Protein AF-A0A319CDC2-F1 (afdb_monomer)

Radius of gyration: 16.73 Å; Cα contacts (8 Å, |Δi|>4): 230; chains: 1; bounding box: 47×34×45 Å

Structure (mmCIF, N/CA/C/O backbone):
data_AF-A0A319CDC2-F1
#
_entry.id   AF-A0A319CDC2-F1
#
loop_
_atom_site.group_PDB
_atom_site.id
_atom_site.type_symbol
_atom_site.label_atom_id
_atom_site.label_alt_id
_atom_site.label_comp_id
_atom_site.label_asym_id
_atom_site.label_entity_id
_atom_site.label_seq_id
_atom_site.pdbx_PDB_ins_code
_atom_site.Cartn_x
_atom_site.Cartn_y
_atom_site.Cartn_z
_atom_site.occupancy
_atom_site.B_iso_or_equiv
_atom_site.auth_seq_id
_atom_site.auth_comp_id
_atom_site.auth_asym_id
_atom_site.auth_atom_id
_atom_site.pdbx_PDB_model_num
ATOM 1 N N . MET A 1 1 ? -27.329 -11.400 22.684 1.00 40.66 1 MET A N 1
ATOM 2 C CA . MET A 1 1 ? -26.384 -10.372 22.212 1.00 40.66 1 MET A CA 1
ATOM 3 C C . MET A 1 1 ? -25.352 -11.151 21.430 1.00 40.66 1 MET A C 1
ATOM 5 O O . MET A 1 1 ? -24.711 -11.989 22.042 1.00 40.66 1 MET A O 1
ATOM 9 N N . GLY A 1 2 ? -25.362 -11.059 20.098 1.00 43.12 2 GLY A N 1
ATOM 10 C CA . GLY A 1 2 ? -24.378 -11.779 19.286 1.00 43.12 2 GLY A CA 1
ATOM 11 C C . GLY A 1 2 ? -22.993 -11.249 19.624 1.00 43.12 2 GLY A C 1
ATOM 12 O O . GLY A 1 2 ? -22.857 -10.036 19.798 1.00 43.12 2 GLY A O 1
ATOM 13 N N . ASP A 1 3 ? -22.024 -12.145 19.792 1.00 45.16 3 ASP A N 1
ATOM 14 C CA . ASP A 1 3 ? -20.626 -11.776 19.978 1.00 45.16 3 ASP A CA 1
ATOM 15 C C . ASP A 1 3 ? -20.255 -10.785 18.874 1.00 45.16 3 ASP A C 1
ATOM 17 O O . ASP A 1 3 ? -20.383 -11.091 17.688 1.00 45.16 3 ASP A O 1
ATOM 21 N N . ALA A 1 4 ? -19.889 -9.561 19.256 1.00 52.34 4 ALA A N 1
ATOM 22 C CA . ALA A 1 4 ? -19.296 -8.635 18.310 1.00 52.34 4 ALA A CA 1
ATOM 23 C C . ALA A 1 4 ? -18.021 -9.317 17.814 1.00 52.34 4 ALA A C 1
ATOM 25 O O . ALA A 1 4 ? -17.099 -9.534 18.601 1.00 52.34 4 ALA A O 1
ATOM 26 N N . GLU A 1 5 ? -18.022 -9.735 16.549 1.00 68.75 5 GLU A N 1
ATOM 27 C CA . GLU A 1 5 ? -16.879 -10.391 15.928 1.00 68.75 5 GLU A CA 1
ATOM 28 C C . GLU A 1 5 ? -15.651 -9.512 16.169 1.00 68.75 5 GLU A C 1
ATOM 30 O O . GLU A 1 5 ? -15.666 -8.308 15.886 1.00 68.75 5 GLU A O 1
ATOM 35 N N . ALA A 1 6 ? -14.627 -10.084 16.804 1.00 86.38 6 ALA A N 1
ATOM 36 C CA . ALA A 1 6 ? -13.424 -9.339 17.124 1.00 86.38 6 ALA A CA 1
ATOM 37 C C . ALA A 1 6 ? -12.837 -8.774 15.826 1.00 86.38 6 ALA A C 1
ATOM 39 O O . ALA A 1 6 ? -12.758 -9.474 14.815 1.00 86.38 6 ALA A O 1
ATOM 40 N N . LEU A 1 7 ? -12.438 -7.500 15.853 1.00 93.88 7 LEU A N 1
ATOM 41 C CA . LEU A 1 7 ? -11.814 -6.869 14.696 1.00 93.88 7 LEU A CA 1
ATOM 42 C C . LEU A 1 7 ? -10.584 -7.682 14.255 1.00 93.88 7 LEU A C 1
ATOM 44 O O . LEU A 1 7 ? -9.829 -8.140 15.121 1.00 93.88 7 LEU A O 1
ATOM 48 N N . PRO A 1 8 ? -10.342 -7.831 12.940 1.00 96.00 8 PRO A N 1
ATOM 49 C CA . PRO A 1 8 ? -9.147 -8.501 12.456 1.00 96.00 8 PRO A CA 1
ATOM 50 C C . PRO A 1 8 ? -7.874 -7.844 12.998 1.00 96.00 8 PRO A C 1
ATOM 52 O O . PRO A 1 8 ? -7.759 -6.623 13.094 1.00 96.00 8 PRO A O 1
ATOM 55 N N . ASP A 1 9 ? -6.865 -8.639 13.315 1.00 97.44 9 ASP A N 1
ATOM 56 C CA . ASP A 1 9 ? -5.605 -8.154 13.884 1.00 97.44 9 ASP A CA 1
ATOM 57 C C . ASP A 1 9 ? -4.852 -7.177 12.960 1.00 97.44 9 ASP A C 1
ATOM 59 O O . ASP A 1 9 ? -4.196 -6.263 13.455 1.00 97.44 9 ASP A O 1
ATOM 63 N N . TYR A 1 10 ? -4.996 -7.285 11.634 1.00 97.69 10 TYR A N 1
ATOM 64 C CA . TYR A 1 10 ? -4.397 -6.341 10.675 1.00 97.69 10 TYR A CA 1
ATOM 65 C C . TYR A 1 10 ? -4.984 -4.923 10.709 1.00 97.69 10 TYR A C 1
ATOM 67 O O . TYR A 1 10 ? -4.377 -4.012 10.145 1.00 97.69 10 TYR A O 1
ATOM 75 N N . VAL A 1 11 ? -6.120 -4.695 11.379 1.00 97.44 11 VAL A N 1
ATOM 76 C CA . VAL A 1 11 ? -6.594 -3.329 11.673 1.00 97.44 11 VAL A CA 1
ATOM 77 C C . VAL A 1 11 ? -6.168 -2.845 13.062 1.00 97.44 11 VAL A C 1
ATOM 79 O O . VAL A 1 11 ? -6.250 -1.656 13.351 1.00 97.44 11 VAL A O 1
ATOM 82 N N . LEU A 1 12 ? -5.655 -3.732 13.918 1.00 97.56 12 LEU A N 1
ATOM 83 C CA . LEU A 1 12 ? -5.243 -3.417 15.291 1.00 97.56 12 LEU A CA 1
ATOM 84 C C . LEU A 1 12 ? -3.721 -3.273 15.444 1.00 97.56 12 LEU A C 1
ATOM 86 O O . LEU A 1 12 ? -3.259 -2.552 16.326 1.00 97.56 12 LEU A O 1
ATOM 90 N N . ASP A 1 13 ? -2.943 -3.928 14.583 1.00 97.62 13 ASP A N 1
ATOM 91 C CA . ASP A 1 13 ? -1.481 -3.895 14.584 1.00 97.62 13 ASP A CA 1
ATOM 92 C C . ASP A 1 13 ? -0.945 -3.569 13.175 1.00 97.62 13 ASP A C 1
ATOM 94 O O . ASP A 1 13 ? -1.191 -4.330 12.234 1.00 97.62 13 ASP A O 1
ATOM 98 N N . PRO A 1 14 ? -0.165 -2.484 12.993 1.00 97.00 14 PRO A N 1
ATOM 99 C CA . PRO A 1 14 ? 0.395 -2.101 11.692 1.00 97.00 14 PRO A CA 1
ATOM 100 C C . PRO A 1 14 ? 1.444 -3.082 11.137 1.00 97.00 14 PRO A C 1
ATOM 102 O O . PRO A 1 14 ? 1.925 -2.890 10.020 1.00 97.00 14 PRO A O 1
ATOM 105 N N . ASN A 1 15 ? 1.860 -4.082 11.913 1.00 97.69 15 ASN A N 1
ATOM 106 C CA . ASN A 1 15 ? 2.836 -5.103 11.536 1.00 97.69 15 ASN A CA 1
ATOM 107 C C . ASN A 1 15 ? 2.238 -6.518 11.560 1.00 97.69 15 ASN A C 1
ATOM 109 O O . ASN A 1 15 ? 2.986 -7.495 11.547 1.00 97.69 15 ASN A O 1
ATOM 113 N N . ALA A 1 16 ? 0.912 -6.648 11.628 1.00 98.31 16 ALA A N 1
ATOM 114 C CA . ALA A 1 16 ? 0.254 -7.934 11.812 1.00 98.31 16 ALA A CA 1
ATOM 115 C C . ALA A 1 16 ? 0.637 -8.954 10.724 1.00 98.31 16 ALA A C 1
ATOM 117 O O . ALA A 1 16 ? 1.014 -10.073 11.055 1.00 98.31 16 ALA A O 1
ATOM 118 N N . VAL A 1 17 ? 0.638 -8.555 9.445 1.00 98.25 17 VAL A N 1
ATOM 119 C CA . VAL A 1 17 ? 0.961 -9.454 8.312 1.00 98.25 17 VAL A CA 1
ATOM 120 C C . VAL A 1 17 ? 2.429 -9.893 8.269 1.00 98.25 17 VAL A C 1
ATOM 122 O O . VAL A 1 17 ? 2.758 -10.893 7.641 1.00 98.25 17 VAL A O 1
ATOM 125 N N . LEU A 1 18 ? 3.340 -9.189 8.955 1.00 98.00 18 LEU A N 1
ATOM 126 C CA . LEU A 1 18 ? 4.749 -9.606 9.049 1.00 98.00 18 LEU A CA 1
ATOM 127 C C . LEU A 1 18 ? 4.924 -10.879 9.891 1.00 98.00 18 LEU A C 1
ATOM 129 O O . LEU A 1 18 ? 6.004 -11.467 9.902 1.00 98.00 18 LEU A O 1
ATOM 133 N N . LYS A 1 19 ? 3.876 -11.295 10.611 1.00 97.62 19 LYS A N 1
ATOM 134 C CA . LYS A 1 19 ? 3.855 -12.496 11.450 1.00 97.62 19 LYS A CA 1
ATOM 135 C C . LYS A 1 19 ? 3.382 -13.739 10.689 1.00 97.62 19 LYS A C 1
ATOM 137 O O . LYS A 1 19 ? 3.399 -14.826 11.269 1.00 97.62 19 LYS A O 1
ATOM 142 N N . ASP A 1 20 ? 2.989 -13.597 9.423 1.00 97.00 20 ASP A N 1
ATOM 143 C CA . ASP A 1 20 ? 2.475 -14.694 8.606 1.00 97.00 20 ASP A CA 1
ATOM 144 C C . ASP A 1 20 ? 3.617 -15.642 8.213 1.00 97.00 20 ASP A C 1
ATOM 146 O O . ASP A 1 20 ? 4.473 -15.325 7.381 1.00 97.00 20 ASP A O 1
ATOM 150 N N . LYS A 1 21 ? 3.644 -16.819 8.847 1.00 92.56 21 LYS A N 1
ATOM 151 C CA . LYS A 1 21 ? 4.723 -17.808 8.689 1.00 92.56 21 LYS A CA 1
ATOM 152 C C . LYS A 1 21 ? 4.612 -18.629 7.409 1.00 92.56 21 LYS A C 1
ATOM 154 O O . LYS A 1 21 ? 5.637 -19.039 6.876 1.00 92.56 21 LYS A O 1
ATOM 159 N N . ASP A 1 22 ? 3.387 -18.834 6.935 1.00 94.94 22 ASP A N 1
ATOM 160 C CA . ASP A 1 22 ? 3.080 -19.731 5.816 1.00 94.94 22 ASP A CA 1
ATOM 161 C C . ASP A 1 22 ? 2.836 -18.979 4.495 1.00 94.94 22 ASP A C 1
ATOM 163 O O . ASP A 1 22 ? 2.549 -19.600 3.475 1.00 94.94 22 ASP A O 1
ATOM 167 N N . ALA A 1 23 ? 2.961 -17.646 4.498 1.00 97.31 23 ALA A N 1
ATOM 168 C CA . ALA A 1 23 ? 2.763 -16.826 3.308 1.00 97.31 23 ALA A CA 1
ATOM 169 C C . ALA A 1 23 ? 3.919 -16.972 2.304 1.00 97.31 23 ALA A C 1
ATOM 171 O O . ALA A 1 23 ? 5.097 -17.062 2.668 1.00 97.31 23 ALA A O 1
ATOM 172 N N . ALA A 1 24 ? 3.591 -16.916 1.016 1.00 97.06 24 ALA A N 1
ATOM 173 C CA . ALA A 1 24 ? 4.561 -16.896 -0.063 1.00 97.06 24 ALA A CA 1
ATOM 174 C C . ALA A 1 24 ? 5.206 -15.504 -0.176 1.00 97.06 24 ALA A C 1
ATOM 176 O O . ALA A 1 24 ? 4.665 -14.577 -0.783 1.00 97.06 24 ALA A O 1
ATOM 177 N N . TRP A 1 25 ? 6.391 -15.355 0.415 1.00 96.50 25 TRP A N 1
ATOM 178 C CA . TRP A 1 25 ? 7.154 -14.108 0.393 1.00 96.50 25 TRP A CA 1
ATOM 179 C C . TRP A 1 25 ? 8.066 -14.006 -0.836 1.00 96.50 25 TRP A C 1
ATOM 181 O O . TRP A 1 25 ? 8.852 -14.907 -1.128 1.00 96.50 25 TRP A O 1
ATOM 191 N N . ARG A 1 26 ? 8.046 -12.851 -1.507 1.00 92.62 26 ARG A N 1
ATOM 192 C CA . ARG A 1 26 ? 8.822 -12.529 -2.720 1.00 92.62 26 ARG A CA 1
ATOM 193 C C . ARG A 1 26 ? 10.328 -12.730 -2.556 1.00 92.62 26 ARG A C 1
ATOM 195 O O . ARG A 1 26 ? 10.995 -13.100 -3.515 1.00 92.62 26 ARG A O 1
ATOM 202 N N . TYR A 1 27 ? 10.851 -12.522 -1.349 1.00 91.75 27 TYR A N 1
ATOM 203 C CA . TYR A 1 27 ? 12.266 -12.716 -1.013 1.00 91.75 27 TYR A CA 1
ATOM 204 C C . TYR A 1 27 ? 12.486 -13.859 -0.010 1.00 91.75 27 TYR A C 1
ATOM 206 O O . TYR A 1 27 ? 13.494 -13.884 0.691 1.00 91.75 27 TYR A O 1
ATOM 214 N N . GLY A 1 28 ? 11.529 -14.789 0.090 1.00 95.38 28 GLY A N 1
ATOM 215 C CA . GLY A 1 28 ? 11.600 -15.966 0.963 1.00 95.38 28 GLY A CA 1
ATOM 216 C C . GLY A 1 28 ? 11.374 -15.703 2.457 1.00 95.38 28 GLY A C 1
ATOM 217 O O . GLY A 1 28 ? 11.342 -16.655 3.229 1.00 95.38 28 GLY A O 1
ATOM 218 N N . ALA A 1 29 ? 11.202 -14.446 2.875 1.00 96.31 29 ALA A N 1
ATOM 219 C CA . ALA A 1 29 ? 10.918 -14.063 4.257 1.00 96.31 29 ALA A CA 1
ATOM 220 C C . ALA A 1 29 ? 10.119 -12.743 4.332 1.00 96.31 29 ALA A C 1
ATOM 222 O O . ALA A 1 29 ? 10.165 -11.956 3.375 1.00 96.31 29 ALA A O 1
ATOM 223 N N . PRO A 1 30 ? 9.435 -12.463 5.462 1.00 96.81 30 PRO A N 1
ATOM 224 C CA . PRO A 1 30 ? 8.813 -11.166 5.710 1.00 96.81 30 PRO A CA 1
ATOM 225 C C . PRO A 1 30 ? 9.840 -10.021 5.634 1.00 96.81 30 PRO A C 1
ATOM 227 O O . PRO A 1 30 ? 10.974 -10.181 6.098 1.00 96.81 30 PRO A O 1
ATOM 230 N N . PRO A 1 31 ? 9.478 -8.853 5.076 1.00 95.31 31 PRO A N 1
ATOM 231 C CA . PRO A 1 31 ? 10.372 -7.700 5.030 1.00 95.31 31 PRO A CA 1
ATOM 232 C C . PRO A 1 31 ? 10.593 -7.092 6.424 1.00 95.31 31 PRO A C 1
ATOM 234 O O . PRO A 1 31 ? 9.692 -7.074 7.261 1.00 95.31 31 PRO A O 1
ATOM 237 N N . ASP A 1 32 ? 11.767 -6.502 6.650 1.00 95.00 32 ASP A N 1
ATOM 238 C CA . ASP A 1 32 ? 12.026 -5.706 7.853 1.00 95.00 32 ASP A CA 1
ATOM 239 C C . ASP A 1 32 ? 11.556 -4.253 7.663 1.00 95.00 32 ASP A C 1
ATOM 241 O O . ASP A 1 32 ? 12.113 -3.499 6.862 1.00 95.00 32 ASP A O 1
ATOM 245 N N . TYR A 1 33 ? 10.528 -3.860 8.417 1.00 95.69 33 TYR A N 1
ATOM 246 C CA . TYR A 1 33 ? 9.982 -2.499 8.443 1.00 95.69 33 TYR A CA 1
ATOM 247 C C . TYR A 1 33 ? 10.473 -1.665 9.637 1.00 95.69 33 TYR A C 1
ATOM 249 O O . TYR A 1 33 ? 10.055 -0.513 9.774 1.00 95.69 33 TYR A O 1
ATOM 257 N N . SER A 1 34 ? 11.358 -2.191 10.493 1.00 95.88 34 SER A N 1
ATOM 258 C CA . SER A 1 34 ? 11.808 -1.541 11.734 1.00 95.88 34 SER A CA 1
ATOM 259 C C . SER A 1 34 ? 12.296 -0.104 11.517 1.00 95.88 34 SER A C 1
ATOM 261 O O . SER A 1 34 ? 11.855 0.812 12.214 1.00 95.88 34 SER A O 1
ATOM 263 N N . ASN A 1 35 ? 13.120 0.128 10.491 1.00 95.38 35 ASN A N 1
ATOM 264 C CA . ASN A 1 35 ? 13.633 1.458 10.163 1.00 95.38 35 ASN A CA 1
ATOM 265 C C . ASN A 1 35 ? 12.521 2.416 9.697 1.00 95.38 35 ASN A C 1
ATOM 267 O O . ASN A 1 35 ? 12.406 3.534 10.199 1.00 95.38 35 ASN A O 1
ATOM 271 N N . THR A 1 36 ? 11.645 1.971 8.789 1.00 95.88 36 THR A N 1
ATOM 272 C CA . THR A 1 36 ? 10.497 2.772 8.327 1.00 95.88 36 THR A CA 1
ATOM 273 C C . THR A 1 36 ? 9.552 3.110 9.482 1.00 95.88 36 THR A C 1
ATOM 275 O O . THR A 1 36 ? 9.068 4.239 9.563 1.00 95.88 36 THR A O 1
ATOM 278 N N . ARG A 1 37 ? 9.327 2.177 10.420 1.00 96.44 37 ARG A N 1
ATOM 279 C CA . ARG A 1 37 ? 8.525 2.417 11.631 1.00 96.44 37 ARG A CA 1
ATOM 280 C C . ARG A 1 37 ? 9.195 3.419 12.569 1.00 96.44 37 ARG A C 1
ATOM 282 O O . ARG A 1 37 ? 8.523 4.327 13.043 1.00 96.44 37 ARG A O 1
ATOM 289 N N . ALA A 1 38 ? 10.509 3.332 12.769 1.00 96.75 38 ALA A N 1
ATOM 290 C CA . ALA A 1 38 ? 11.250 4.299 13.578 1.00 96.75 38 ALA A CA 1
ATOM 291 C C . ALA A 1 38 ? 11.213 5.720 12.980 1.00 96.75 38 ALA A C 1
ATOM 293 O O . ALA A 1 38 ? 11.068 6.700 13.713 1.00 96.75 38 ALA A O 1
ATOM 294 N N . VAL A 1 39 ? 11.317 5.849 11.650 1.00 96.25 39 VAL A N 1
ATOM 295 C CA . VAL A 1 39 ? 11.152 7.138 10.955 1.00 96.25 39 VAL A CA 1
ATOM 296 C C . VAL A 1 39 ? 9.725 7.655 11.103 1.00 96.25 39 VAL A C 1
ATOM 298 O O . VAL A 1 39 ? 9.551 8.824 11.449 1.00 96.25 39 VAL A O 1
ATOM 301 N N . TYR A 1 40 ? 8.720 6.802 10.889 1.00 97.25 40 TYR A N 1
ATOM 302 C CA . TYR A 1 40 ? 7.314 7.152 11.085 1.00 97.25 40 TYR A CA 1
ATOM 303 C C . TYR A 1 40 ? 7.076 7.697 12.502 1.00 97.25 40 TYR A C 1
ATOM 305 O O . TYR A 1 40 ? 6.629 8.830 12.630 1.00 97.25 40 TYR A O 1
ATOM 313 N N . GLU A 1 41 ? 7.465 6.976 13.559 1.00 96.94 41 GLU A N 1
ATOM 314 C CA . GLU A 1 41 ? 7.217 7.418 14.942 1.00 96.94 41 GLU A CA 1
ATOM 315 C C . GLU A 1 41 ? 7.889 8.755 15.270 1.00 96.94 41 GLU A C 1
ATOM 317 O O . GLU A 1 41 ? 7.311 9.590 15.961 1.00 96.94 41 GLU A O 1
ATOM 322 N N . ARG A 1 42 ? 9.091 8.995 14.733 1.00 97.06 42 ARG A N 1
ATOM 323 C CA . ARG A 1 42 ? 9.820 10.251 14.949 1.00 97.06 42 ARG A CA 1
ATOM 324 C C . ARG A 1 42 ? 9.215 11.443 14.199 1.00 97.06 42 ARG A C 1
ATOM 326 O O . ARG A 1 42 ? 9.430 12.577 14.613 1.00 97.06 42 ARG A O 1
ATOM 333 N N . THR A 1 43 ? 8.544 11.216 13.067 1.00 96.88 43 THR A N 1
ATOM 334 C CA . THR A 1 43 ? 8.223 12.285 12.092 1.00 96.88 43 THR A CA 1
ATOM 335 C C . THR A 1 43 ? 6.747 12.390 11.701 1.00 96.88 43 THR A C 1
ATOM 337 O O . THR A 1 43 ? 6.375 13.284 10.927 1.00 96.88 43 THR A O 1
ATOM 340 N N . LYS A 1 44 ? 5.898 11.502 12.230 1.00 97.56 44 LYS A N 1
ATOM 341 C CA . LYS A 1 44 ? 4.444 11.574 12.085 1.00 97.56 44 LYS A CA 1
ATOM 342 C C . LYS A 1 44 ? 3.916 12.904 12.611 1.00 97.56 44 LYS A C 1
ATOM 344 O O . LYS A 1 44 ? 4.487 13.507 13.520 1.00 97.56 44 LYS A O 1
ATOM 349 N N . LYS A 1 45 ? 2.823 13.372 12.017 1.00 97.56 45 LYS A N 1
ATOM 350 C CA . LYS A 1 45 ? 2.131 14.590 12.464 1.00 97.56 45 LYS A CA 1
ATOM 351 C C . LYS A 1 45 ? 0.851 14.272 13.219 1.00 97.56 45 LYS A C 1
ATOM 353 O O . LYS A 1 45 ? 0.345 15.151 13.908 1.00 97.56 45 LYS A O 1
ATOM 358 N N . GLN A 1 46 ? 0.334 13.052 13.081 1.00 97.62 46 GLN A N 1
ATOM 359 C CA . GLN A 1 46 ? -0.892 12.625 13.739 1.00 97.62 46 GLN A CA 1
ATOM 360 C C . GLN A 1 46 ? -0.622 11.666 14.899 1.00 97.62 46 GLN A C 1
ATOM 362 O O . GLN A 1 46 ? 0.356 10.916 14.914 1.00 97.62 46 GLN A O 1
ATOM 367 N N . SER A 1 47 ? -1.530 11.685 15.872 1.00 96.06 47 SER A N 1
ATOM 368 C CA . SER A 1 47 ? -1.596 10.710 16.957 1.00 96.06 47 SER A CA 1
ATOM 369 C C . SER A 1 47 ? -3.035 10.227 17.076 1.00 96.06 47 SER A C 1
ATOM 371 O O . SER A 1 47 ? -3.878 10.920 17.641 1.00 96.06 47 SER A O 1
ATOM 373 N N . HIS A 1 48 ? -3.312 9.051 16.520 1.00 97.25 48 HIS A N 1
ATOM 374 C CA . HIS A 1 48 ? -4.648 8.459 16.529 1.00 97.25 48 HIS A CA 1
ATOM 375 C C . HIS A 1 48 ? -4.895 7.707 17.836 1.00 97.25 48 HIS A C 1
ATOM 377 O O . HIS A 1 48 ? -4.010 7.009 18.332 1.00 97.25 48 HIS A O 1
ATOM 383 N N . GLU A 1 49 ? -6.100 7.830 18.386 1.00 97.88 49 GLU A N 1
ATOM 384 C CA . GLU A 1 49 ? -6.517 7.049 19.552 1.00 97.88 49 GLU A CA 1
ATOM 385 C C . GLU A 1 49 ? -6.617 5.557 19.166 1.00 97.88 49 GLU A C 1
ATOM 387 O O . GLU A 1 49 ? -7.160 5.253 18.098 1.00 97.88 49 GLU A O 1
ATOM 392 N N . PRO A 1 50 ? -6.053 4.616 19.948 1.00 96.88 50 PRO A N 1
ATOM 393 C CA . PRO A 1 50 ? -6.115 3.192 19.619 1.00 96.88 50 PRO A CA 1
ATOM 394 C C . PRO A 1 50 ? -7.555 2.699 19.453 1.00 96.88 50 PRO A C 1
ATOM 396 O O . PRO A 1 50 ? -8.382 2.901 20.331 1.00 96.88 50 PRO A O 1
ATOM 399 N N . GLY A 1 51 ? -7.857 2.039 18.335 1.00 96.06 51 GLY A N 1
ATOM 400 C CA . GLY A 1 51 ? -9.214 1.574 18.022 1.00 96.06 51 GLY A CA 1
ATOM 401 C C . GLY A 1 51 ? -10.123 2.620 17.365 1.00 96.06 51 GLY A C 1
ATOM 402 O O . GLY A 1 51 ? -11.173 2.255 16.836 1.00 96.06 51 GLY A O 1
ATOM 403 N N . SER A 1 52 ? -9.716 3.892 17.306 1.00 97.88 52 SER A N 1
ATOM 404 C CA . SER A 1 52 ? -10.417 4.900 16.505 1.00 97.88 52 SER A CA 1
ATOM 405 C C . SER A 1 52 ? -10.370 4.563 15.011 1.00 97.88 52 SER A C 1
ATOM 407 O O . SER A 1 52 ? -9.421 3.954 14.517 1.00 97.88 52 SER A O 1
ATOM 409 N N . LEU A 1 53 ? -11.364 5.019 14.245 1.00 98.12 53 LEU A N 1
ATOM 410 C CA . LEU A 1 53 ? -11.403 4.803 12.796 1.00 98.12 53 LEU A CA 1
ATOM 411 C C . LEU A 1 53 ? -10.101 5.195 12.054 1.00 98.12 53 LEU A C 1
ATOM 413 O O . LEU A 1 53 ? -9.635 4.375 11.264 1.00 98.12 53 LEU A O 1
ATOM 417 N N . PRO A 1 54 ? -9.466 6.367 12.279 1.00 98.31 54 PRO A N 1
ATOM 418 C CA . PRO A 1 54 ? -8.190 6.670 11.630 1.00 98.31 54 PRO A CA 1
ATOM 419 C C . PRO A 1 54 ? -7.066 5.708 12.033 1.00 98.31 54 PRO A C 1
ATOM 421 O O . PRO A 1 54 ? -6.245 5.373 11.184 1.00 98.31 54 PRO A O 1
ATOM 424 N N . ASN A 1 55 ? -7.043 5.210 13.276 1.00 98.44 55 ASN A N 1
ATOM 425 C CA . ASN A 1 55 ? -6.089 4.181 13.696 1.00 98.44 55 ASN A CA 1
ATOM 426 C C . ASN A 1 55 ? -6.307 2.862 12.933 1.00 98.44 55 ASN A C 1
ATOM 428 O O . ASN A 1 55 ? -5.352 2.309 12.390 1.00 98.44 55 ASN A O 1
ATOM 432 N N . LEU A 1 56 ? -7.559 2.407 12.829 1.00 98.50 56 LEU A N 1
ATOM 433 C CA . LEU A 1 56 ? -7.914 1.170 12.126 1.00 98.50 56 LEU A CA 1
ATOM 434 C C . LEU A 1 56 ? -7.593 1.240 10.628 1.00 98.50 56 LEU A C 1
ATOM 436 O O . LEU A 1 56 ? -6.978 0.328 10.077 1.00 98.50 56 LEU A O 1
ATOM 440 N N . VAL A 1 57 ? -7.975 2.341 9.973 1.00 98.31 57 VAL A N 1
ATOM 441 C CA . VAL A 1 57 ? -7.682 2.594 8.553 1.00 98.31 57 VAL A CA 1
ATOM 442 C C . VAL A 1 57 ? -6.181 2.664 8.325 1.00 98.31 57 VAL A C 1
ATOM 444 O O . VAL A 1 57 ? -5.678 2.111 7.347 1.00 98.31 57 VAL A O 1
ATOM 447 N N . GLU A 1 58 ? -5.450 3.321 9.228 1.00 98.56 58 GLU A N 1
ATOM 448 C CA . GLU A 1 58 ? -4.018 3.470 9.055 1.00 98.56 58 GLU A CA 1
ATOM 449 C C . GLU A 1 58 ? -3.289 2.123 9.121 1.00 98.56 58 GLU A C 1
ATOM 451 O O . GLU A 1 58 ? -2.426 1.834 8.288 1.00 98.56 58 GLU A O 1
ATOM 456 N N . ASN A 1 59 ? -3.673 1.279 10.078 1.00 98.50 59 ASN A N 1
ATOM 457 C CA . ASN A 1 59 ? -3.151 -0.076 10.211 1.00 98.50 59 ASN A CA 1
ATOM 458 C C . ASN A 1 59 ? -3.534 -0.954 9.013 1.00 98.50 59 ASN A C 1
ATOM 460 O O . ASN A 1 59 ? -2.671 -1.664 8.492 1.00 98.50 59 ASN A O 1
ATOM 464 N N . LEU A 1 60 ? -4.782 -0.866 8.535 1.00 98.50 60 LEU A 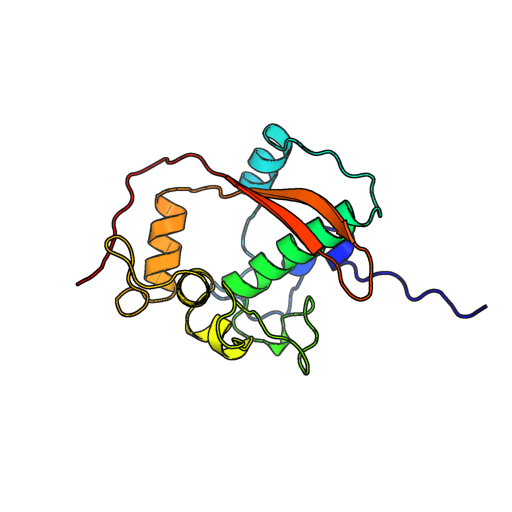N 1
ATOM 465 C CA . LEU A 1 60 ? -5.249 -1.613 7.366 1.00 98.50 60 LEU A CA 1
ATOM 466 C C . LEU A 1 60 ? -4.383 -1.323 6.138 1.00 98.50 60 LEU A C 1
ATOM 468 O O . LEU A 1 60 ? -3.850 -2.249 5.532 1.00 98.50 60 LEU A O 1
ATOM 472 N N . VAL A 1 61 ? -4.203 -0.044 5.796 1.00 97.81 61 VAL A N 1
ATOM 473 C CA . VAL A 1 61 ? -3.443 0.362 4.603 1.00 97.81 61 VAL A CA 1
ATOM 474 C C . VAL A 1 61 ? -1.964 -0.005 4.733 1.00 97.81 61 VAL A C 1
ATOM 476 O O . VAL A 1 61 ? -1.374 -0.503 3.778 1.00 97.81 61 VAL A O 1
ATOM 479 N N . LYS A 1 62 ? -1.368 0.164 5.922 1.00 98.00 62 LYS A N 1
ATOM 480 C CA . LYS A 1 62 ? 0.022 -0.241 6.189 1.00 98.00 62 LYS A CA 1
ATOM 481 C C . LYS A 1 62 ? 0.241 -1.742 5.991 1.00 98.00 62 LYS A C 1
ATOM 483 O O . LYS A 1 62 ? 1.269 -2.124 5.439 1.00 98.00 62 LYS A O 1
ATOM 488 N N . ASN A 1 63 ? -0.688 -2.583 6.446 1.00 98.56 63 ASN A N 1
ATOM 489 C CA . ASN A 1 63 ? -0.609 -4.026 6.218 1.00 98.56 63 ASN A CA 1
ATOM 490 C C . ASN A 1 63 ? -0.850 -4.361 4.740 1.00 98.56 63 ASN A C 1
ATOM 492 O O . ASN A 1 63 ? -0.076 -5.122 4.167 1.00 98.56 63 ASN A O 1
ATOM 496 N N . TRP A 1 64 ? -1.854 -3.748 4.108 1.00 97.50 64 TRP A N 1
ATOM 497 C CA . TRP A 1 64 ? -2.153 -3.943 2.689 1.00 97.50 64 TRP A CA 1
ATOM 498 C C . TRP A 1 64 ? -0.948 -3.636 1.790 1.00 97.50 64 TRP A C 1
ATOM 500 O O . TRP A 1 64 ? -0.618 -4.425 0.909 1.00 97.50 64 TRP A O 1
ATOM 510 N N . GLU A 1 65 ? -0.231 -2.537 2.043 1.00 95.25 65 GLU A N 1
ATOM 511 C CA . GLU A 1 65 ? 0.961 -2.160 1.273 1.00 95.25 65 GLU A CA 1
ATOM 512 C C . GLU A 1 65 ? 2.078 -3.217 1.379 1.00 95.25 65 GLU A C 1
ATOM 514 O O . GLU A 1 65 ? 2.748 -3.522 0.386 1.00 95.25 65 GLU A O 1
ATOM 519 N N . ILE A 1 66 ? 2.259 -3.809 2.569 1.00 96.19 66 ILE A N 1
ATOM 520 C CA . ILE A 1 66 ? 3.223 -4.893 2.803 1.00 96.19 66 ILE A CA 1
ATOM 521 C C . ILE A 1 66 ? 2.824 -6.133 2.000 1.00 96.19 66 ILE A C 1
ATOM 523 O O . ILE A 1 66 ? 3.665 -6.708 1.306 1.00 96.19 66 ILE A O 1
ATOM 527 N N . GLU A 1 67 ? 1.555 -6.539 2.064 1.00 96.81 67 GLU A N 1
ATOM 528 C CA . GLU A 1 67 ? 1.057 -7.681 1.294 1.00 96.81 67 GLU A CA 1
ATOM 529 C C . GLU A 1 67 ? 1.246 -7.444 -0.208 1.00 96.81 67 GLU A C 1
ATOM 531 O O . GLU A 1 67 ? 1.860 -8.269 -0.887 1.00 96.81 67 GLU A O 1
ATOM 536 N N . ALA A 1 68 ? 0.851 -6.266 -0.696 1.00 94.44 68 ALA A N 1
ATOM 537 C CA . ALA A 1 68 ? 0.960 -5.886 -2.099 1.00 94.44 68 ALA A CA 1
ATOM 538 C C . ALA A 1 68 ? 2.394 -5.839 -2.635 1.00 94.44 68 ALA A C 1
ATOM 540 O O . ALA A 1 68 ? 2.655 -6.156 -3.800 1.00 94.44 68 ALA A O 1
ATOM 541 N N . SER A 1 69 ? 3.344 -5.473 -1.778 1.00 92.06 69 SER A N 1
ATOM 542 C CA . SER A 1 69 ? 4.743 -5.306 -2.165 1.00 92.06 69 SER A CA 1
ATOM 543 C C . SER A 1 69 ? 5.585 -6.565 -1.972 1.00 92.06 69 SER A C 1
ATOM 545 O O . SER A 1 69 ? 6.624 -6.695 -2.624 1.00 92.06 69 SER A O 1
ATOM 547 N N . PHE A 1 70 ? 5.181 -7.497 -1.105 1.00 94.06 70 PHE A N 1
ATOM 548 C CA . PHE A 1 70 ? 6.051 -8.607 -0.703 1.00 94.06 70 PHE A CA 1
ATOM 549 C C . PHE A 1 70 ? 5.416 -9.992 -0.754 1.00 94.06 70 PHE A C 1
ATOM 551 O O . PHE A 1 70 ? 6.180 -10.952 -0.813 1.00 94.06 70 PHE A O 1
ATOM 558 N N . LYS A 1 71 ? 4.089 -10.146 -0.773 1.00 96.31 71 LYS A N 1
ATOM 559 C CA . LYS A 1 71 ? 3.466 -11.462 -0.981 1.00 96.31 71 LYS A CA 1
ATOM 560 C C . LYS A 1 71 ? 3.307 -11.734 -2.475 1.00 96.31 71 LYS A C 1
ATOM 562 O O . LYS A 1 71 ? 2.998 -10.827 -3.243 1.00 96.31 71 LYS A O 1
ATOM 567 N N . THR A 1 72 ? 3.543 -12.971 -2.902 1.00 95.38 72 THR A N 1
ATOM 568 C CA . THR A 1 72 ? 3.482 -13.376 -4.322 1.00 95.38 72 THR A CA 1
ATOM 569 C C . THR A 1 72 ? 2.205 -14.125 -4.691 1.00 95.38 72 THR A C 1
ATOM 571 O O . THR A 1 72 ? 1.985 -14.399 -5.869 1.00 95.38 72 THR A O 1
ATOM 574 N N . SER A 1 73 ? 1.353 -14.421 -3.711 1.00 95.81 73 SER A N 1
ATOM 575 C CA . SER A 1 73 ? 0.054 -15.065 -3.891 1.00 95.81 73 SER A CA 1
ATOM 576 C C . SER A 1 73 ? -1.055 -14.167 -3.355 1.00 95.81 73 SER A C 1
ATOM 578 O O . SER A 1 73 ? -0.956 -13.661 -2.236 1.00 95.81 73 SER A O 1
ATOM 580 N N . LEU A 1 74 ? -2.127 -13.996 -4.134 1.00 95.44 74 LEU A N 1
ATOM 581 C CA . LEU A 1 74 ? -3.296 -13.227 -3.696 1.00 95.44 74 LEU A CA 1
ATOM 582 C C . LEU A 1 74 ? -4.039 -13.936 -2.560 1.00 95.44 74 LEU A C 1
ATOM 584 O O . LEU A 1 74 ? -4.602 -13.276 -1.696 1.00 95.44 74 LEU A O 1
ATOM 588 N N . ALA A 1 75 ? -3.977 -15.271 -2.520 1.00 96.50 75 ALA A N 1
ATOM 589 C CA . ALA A 1 75 ? -4.576 -16.064 -1.449 1.00 96.50 75 ALA A CA 1
ATOM 590 C C . ALA A 1 75 ? -3.990 -15.720 -0.069 1.00 96.50 75 ALA A C 1
ATOM 592 O O . ALA A 1 75 ? -4.672 -15.873 0.940 1.00 96.50 75 ALA A O 1
ATOM 593 N N . ASP A 1 76 ? -2.757 -15.203 -0.030 1.00 97.25 76 ASP A N 1
ATOM 594 C CA . ASP A 1 76 ? -2.110 -14.791 1.213 1.00 97.25 76 ASP A CA 1
ATOM 595 C C . ASP A 1 76 ? -2.480 -13.358 1.629 1.00 97.25 76 ASP A C 1
ATOM 597 O O . ASP A 1 76 ? -2.072 -12.929 2.707 1.00 97.25 76 ASP A O 1
ATOM 601 N N . TRP A 1 77 ? -3.202 -12.586 0.807 1.00 97.31 77 TRP A N 1
ATOM 602 C CA . TRP A 1 77 ? -3.593 -11.211 1.136 1.00 97.31 77 TRP A CA 1
ATOM 603 C C . TRP A 1 77 ? -4.864 -11.201 1.972 1.00 97.31 77 TRP A C 1
ATOM 605 O O . TRP A 1 77 ? -5.971 -11.287 1.448 1.00 97.31 77 TRP A O 1
ATOM 615 N N . ARG A 1 78 ? -4.732 -11.059 3.283 1.00 97.38 78 ARG A N 1
ATOM 616 C CA . ARG A 1 78 ? -5.892 -11.089 4.187 1.00 97.38 78 ARG A CA 1
ATOM 617 C C . ARG A 1 78 ? -6.546 -9.724 4.395 1.00 97.38 78 ARG A C 1
ATOM 619 O O . ARG A 1 78 ? -7.613 -9.647 4.990 1.00 97.38 78 ARG A O 1
ATOM 626 N N . THR A 1 79 ? -5.922 -8.645 3.921 1.00 97.75 79 THR A N 1
ATOM 627 C CA . THR A 1 79 ? -6.440 -7.272 4.076 1.00 97.75 79 THR A CA 1
ATOM 628 C C . THR A 1 79 ? -7.535 -6.897 3.071 1.00 97.75 79 THR A C 1
ATOM 630 O O . THR A 1 79 ? -8.025 -5.767 3.092 1.00 97.75 79 THR A O 1
ATOM 633 N N . ILE A 1 80 ? -7.930 -7.823 2.193 1.00 97.12 80 ILE A N 1
ATOM 634 C CA . ILE A 1 80 ? -8.871 -7.587 1.094 1.00 97.12 80 ILE A CA 1
ATOM 635 C C . ILE A 1 80 ? -9.961 -8.669 1.029 1.00 97.12 80 ILE A C 1
ATOM 637 O O . ILE A 1 80 ? -9.746 -9.810 1.426 1.00 97.12 80 ILE A O 1
ATOM 641 N N . ASP A 1 81 ? -11.125 -8.319 0.479 1.00 96.31 81 ASP A N 1
ATOM 642 C CA . ASP A 1 81 ? -12.158 -9.281 0.064 1.00 96.31 81 ASP A CA 1
ATOM 643 C C . ASP A 1 81 ? -11.800 -9.794 -1.339 1.00 96.31 81 ASP A C 1
ATOM 645 O O . ASP A 1 81 ? -11.874 -9.034 -2.305 1.00 96.31 81 ASP A O 1
ATOM 649 N N . HIS A 1 82 ? -11.391 -11.060 -1.463 1.00 95.19 82 HIS A N 1
ATOM 650 C CA . HIS A 1 82 ? -10.871 -11.618 -2.724 1.00 95.19 82 HIS A CA 1
ATOM 651 C C . HIS A 1 82 ? -11.880 -11.584 -3.875 1.00 95.19 82 HIS A C 1
ATOM 653 O O . HIS A 1 82 ? -11.471 -11.520 -5.029 1.00 95.19 82 HIS A O 1
ATOM 659 N N . GLU A 1 83 ? -13.182 -11.592 -3.586 1.00 94.94 83 GLU A N 1
ATOM 660 C CA . GLU A 1 83 ? -14.226 -11.586 -4.616 1.00 94.94 83 GLU A CA 1
ATOM 661 C C . GLU A 1 83 ? -14.566 -10.171 -5.098 1.00 94.94 83 GLU A C 1
ATOM 663 O O . GLU A 1 83 ? -15.010 -9.991 -6.233 1.00 94.94 83 GLU A O 1
ATOM 668 N N . LYS A 1 84 ? -14.387 -9.157 -4.241 1.00 95.88 84 LYS A N 1
ATOM 669 C CA . LYS A 1 84 ? -14.829 -7.774 -4.516 1.00 95.88 84 LYS A CA 1
ATOM 670 C C . LYS A 1 84 ? -13.692 -6.778 -4.717 1.00 95.88 84 LYS A C 1
ATOM 672 O O . LYS A 1 84 ? -13.937 -5.637 -5.126 1.00 95.88 84 LYS A O 1
ATOM 677 N N . TYR A 1 85 ? -12.466 -7.167 -4.392 1.00 95.88 85 TYR A N 1
ATOM 678 C CA . TYR A 1 85 ? -11.342 -6.252 -4.340 1.00 95.88 85 TYR A CA 1
ATOM 679 C C . TYR A 1 85 ? -10.955 -5.700 -5.714 1.00 95.88 85 TYR A C 1
ATOM 681 O O . TYR A 1 85 ? -10.724 -6.429 -6.677 1.00 95.88 85 TYR A O 1
ATOM 689 N N . HIS A 1 86 ? -10.832 -4.378 -5.771 1.00 95.19 86 HIS A N 1
ATOM 690 C CA . HIS A 1 86 ? -10.275 -3.649 -6.896 1.00 95.19 86 HIS A CA 1
ATOM 691 C C . HIS A 1 86 ? -9.694 -2.317 -6.415 1.00 95.19 86 HIS A C 1
ATOM 693 O O . HIS A 1 86 ? -10.099 -1.779 -5.383 1.00 95.19 86 HIS A O 1
ATOM 699 N N . VAL A 1 87 ? -8.757 -1.770 -7.185 1.00 92.94 87 VAL A N 1
ATOM 700 C CA . VAL A 1 87 ? -8.192 -0.432 -6.975 1.00 92.94 87 VAL A CA 1
ATOM 701 C C . VAL A 1 87 ? -8.471 0.422 -8.199 1.00 92.94 87 VAL A C 1
ATOM 703 O O . VAL A 1 87 ? -8.279 -0.018 -9.327 1.00 92.94 87 VAL A O 1
ATOM 706 N N . THR A 1 88 ? -8.905 1.660 -7.986 1.00 92.06 88 THR A N 1
ATOM 707 C CA . THR A 1 88 ? -9.073 2.657 -9.051 1.00 92.06 88 THR A CA 1
ATOM 708 C C . THR A 1 88 ? -8.157 3.839 -8.793 1.00 92.06 88 THR A C 1
ATOM 710 O O . THR A 1 88 ? -8.109 4.350 -7.673 1.00 92.06 88 THR A O 1
ATOM 713 N N . LEU A 1 89 ? -7.492 4.326 -9.836 1.00 89.88 89 LEU A N 1
ATOM 714 C CA . LEU A 1 89 ? -6.643 5.512 -9.776 1.00 89.88 89 LEU A CA 1
ATOM 715 C C . LEU A 1 89 ? -7.247 6.626 -10.634 1.00 89.88 89 LEU A C 1
ATOM 717 O O . LEU A 1 89 ? -7.519 6.404 -11.809 1.00 89.88 89 LEU A O 1
ATOM 721 N N . ASN A 1 90 ? -7.415 7.828 -10.072 1.00 89.50 90 ASN A N 1
ATOM 722 C CA . ASN A 1 90 ? -7.818 9.043 -10.801 1.00 89.50 90 ASN A CA 1
ATOM 723 C C . ASN A 1 90 ? -9.066 8.878 -11.698 1.00 89.50 90 ASN A C 1
ATOM 725 O O . ASN A 1 90 ? -9.130 9.442 -12.787 1.00 89.50 90 ASN A O 1
ATOM 729 N N . GLY A 1 91 ? -10.052 8.087 -11.258 1.00 88.62 91 GLY A N 1
ATOM 730 C CA . GLY A 1 91 ? -11.267 7.800 -12.037 1.00 88.62 91 GLY A CA 1
ATOM 731 C C . GLY A 1 91 ? -11.063 6.848 -13.225 1.00 88.62 91 GLY A C 1
ATOM 732 O O . GLY A 1 91 ? -11.966 6.696 -14.043 1.00 88.62 91 GLY A O 1
ATOM 733 N N . GLY A 1 92 ? -9.890 6.221 -13.332 1.00 89.31 92 GLY A N 1
ATOM 734 C CA . GLY A 1 92 ? -9.589 5.184 -14.312 1.00 89.31 92 GLY A CA 1
ATOM 735 C C . GLY A 1 92 ? -10.300 3.851 -14.032 1.00 89.31 92 GLY A C 1
ATOM 736 O O . GLY A 1 92 ? -11.013 3.712 -13.033 1.00 89.31 92 GLY A O 1
ATOM 737 N N . PRO A 1 93 ? -10.108 2.854 -14.914 1.00 92.06 93 PRO A N 1
ATOM 738 C CA . PRO A 1 93 ? -10.737 1.546 -14.772 1.00 92.06 93 PRO A CA 1
ATOM 739 C C . PRO A 1 93 ? -10.261 0.810 -13.505 1.00 92.06 93 PRO A C 1
ATOM 741 O O . PRO A 1 93 ? -9.151 1.060 -13.026 1.00 92.06 93 PRO A O 1
ATOM 744 N N . PRO A 1 94 ? -11.074 -0.118 -12.968 1.00 93.94 94 PRO A N 1
ATOM 745 C CA . PRO A 1 94 ? -10.680 -0.946 -11.835 1.00 93.94 94 PRO A CA 1
ATOM 746 C C . PRO A 1 94 ? -9.518 -1.879 -12.201 1.00 93.94 94 PRO A C 1
ATOM 748 O O . PRO A 1 94 ? -9.525 -2.530 -13.246 1.00 93.94 94 PRO A O 1
ATOM 751 N N . LEU A 1 95 ? -8.537 -1.963 -11.306 1.00 93.25 95 LEU A N 1
ATOM 752 C CA . LEU A 1 95 ? -7.396 -2.871 -11.362 1.00 93.25 95 LEU A CA 1
ATOM 753 C C . LEU A 1 95 ? -7.588 -3.995 -10.340 1.00 93.25 95 LEU A C 1
ATOM 755 O O . LEU A 1 95 ? -7.899 -3.722 -9.178 1.00 93.25 95 LEU A O 1
ATOM 759 N N . SER A 1 96 ? -7.387 -5.246 -10.758 1.00 94.25 96 SER A N 1
ATOM 760 C CA . SER A 1 96 ? -7.513 -6.410 -9.872 1.00 94.25 96 SER A CA 1
ATOM 761 C C . SER A 1 96 ? -6.262 -6.629 -9.011 1.00 94.25 96 SER A C 1
ATOM 763 O O . SER A 1 96 ? -5.174 -6.122 -9.315 1.00 94.25 96 SER A O 1
ATOM 765 N N . GLY A 1 97 ? -6.400 -7.426 -7.947 1.00 93.12 97 GLY A N 1
ATOM 766 C CA . GLY A 1 97 ? -5.271 -7.846 -7.111 1.00 93.12 97 GLY A CA 1
ATOM 767 C C . GLY A 1 97 ? -4.217 -8.640 -7.886 1.00 93.12 97 GLY A C 1
ATOM 768 O O . GLY A 1 97 ? -3.022 -8.399 -7.727 1.00 93.12 97 GLY A O 1
ATOM 769 N N . GLU A 1 98 ? -4.636 -9.517 -8.800 1.00 93.06 98 GLU A N 1
ATOM 770 C CA . GLU A 1 98 ? -3.737 -10.291 -9.666 1.00 93.06 98 GLU A CA 1
ATOM 771 C C . GLU A 1 98 ? -2.937 -9.391 -10.606 1.00 93.06 98 GLU A C 1
ATOM 773 O O . GLU A 1 98 ? -1.743 -9.616 -10.820 1.00 93.06 98 GLU A O 1
ATOM 778 N N . TYR A 1 99 ? -3.571 -8.346 -11.151 1.00 91.25 99 TYR A N 1
ATOM 779 C CA . TYR A 1 99 ? -2.860 -7.368 -11.966 1.00 91.25 99 TYR A CA 1
ATOM 780 C C . TYR A 1 99 ? -1.790 -6.648 -11.138 1.00 91.25 99 TYR A C 1
ATOM 782 O O . TYR A 1 99 ? -0.636 -6.589 -11.564 1.00 91.25 99 TYR A O 1
ATOM 790 N N . MET A 1 100 ? -2.132 -6.180 -9.930 1.00 90.69 100 MET A N 1
ATOM 791 C CA . MET A 1 100 ? -1.167 -5.550 -9.019 1.00 90.69 100 MET A CA 1
ATOM 792 C C . MET A 1 100 ? -0.017 -6.481 -8.629 1.00 90.69 100 MET A C 1
ATOM 794 O O . MET A 1 100 ? 1.129 -6.036 -8.610 1.00 90.69 100 MET A O 1
ATOM 798 N N . LEU A 1 101 ? -0.282 -7.765 -8.377 1.00 89.56 101 LEU A N 1
ATOM 799 C CA . LEU A 1 101 ? 0.763 -8.758 -8.110 1.00 89.56 101 LEU A CA 1
ATOM 800 C C . LEU A 1 101 ? 1.740 -8.903 -9.277 1.00 89.56 101 LEU A C 1
ATOM 802 O O . LEU A 1 101 ? 2.950 -9.004 -9.058 1.00 89.56 101 LEU A O 1
ATOM 806 N N . LYS A 1 102 ? 1.212 -8.901 -10.506 1.00 87.19 102 LYS A N 1
ATOM 807 C CA . LYS A 1 102 ? 1.994 -9.059 -11.733 1.00 87.19 102 LYS A CA 1
ATOM 808 C C . LYS A 1 102 ? 2.880 -7.848 -12.017 1.00 87.19 102 LYS A C 1
ATOM 810 O O . LYS A 1 102 ? 4.047 -8.030 -12.349 1.00 87.19 102 LYS A O 1
ATOM 815 N N . VAL A 1 103 ? 2.329 -6.634 -11.942 1.00 86.25 103 VAL A N 1
ATOM 816 C CA . VAL A 1 103 ? 3.043 -5.420 -12.384 1.00 86.25 103 VAL A CA 1
ATOM 817 C C . VAL A 1 103 ? 3.740 -4.681 -11.244 1.00 86.25 103 VAL A C 1
ATOM 819 O O . VAL A 1 103 ? 4.733 -4.003 -11.483 1.00 86.25 103 VAL A O 1
ATOM 822 N N . GLY A 1 104 ? 3.263 -4.831 -10.009 1.00 85.12 104 GLY A N 1
ATOM 823 C CA . GLY A 1 104 ? 3.712 -4.069 -8.847 1.00 85.12 104 GLY A CA 1
ATOM 824 C C . GLY A 1 104 ? 2.904 -2.814 -8.572 1.00 85.12 104 GLY A C 1
ATOM 825 O O . GLY A 1 104 ? 2.313 -2.218 -9.469 1.00 85.12 104 GLY A O 1
ATOM 826 N N . THR A 1 105 ? 2.919 -2.377 -7.314 1.00 85.06 105 THR A N 1
ATOM 827 C CA . THR A 1 105 ? 2.166 -1.205 -6.847 1.00 85.06 105 THR A CA 1
ATOM 828 C C . THR A 1 105 ? 2.568 0.077 -7.575 1.00 85.06 105 THR A C 1
ATOM 830 O O . THR A 1 105 ? 1.689 0.822 -7.994 1.00 85.06 105 THR A O 1
ATOM 833 N N . TYR A 1 106 ? 3.861 0.317 -7.822 1.00 83.81 106 TYR A N 1
ATOM 834 C CA . TYR A 1 106 ? 4.306 1.492 -8.587 1.00 83.81 106 TYR A CA 1
ATOM 835 C C . TYR A 1 106 ? 3.774 1.494 -10.022 1.00 83.81 106 TYR A C 1
ATOM 837 O O . TYR A 1 106 ? 3.210 2.491 -10.454 1.00 83.81 106 TYR A O 1
ATOM 845 N N . ASN A 1 107 ? 3.868 0.375 -10.742 1.00 85.75 107 ASN A N 1
ATOM 846 C CA . ASN A 1 107 ? 3.348 0.271 -12.110 1.00 85.75 107 ASN A CA 1
ATOM 847 C C . ASN A 1 107 ? 1.822 0.301 -12.186 1.00 85.75 107 ASN A C 1
ATOM 849 O O . ASN A 1 107 ? 1.265 0.739 -13.187 1.00 85.75 107 ASN A O 1
ATOM 853 N N . ALA A 1 108 ? 1.138 -0.171 -11.145 1.00 86.81 108 ALA A N 1
ATOM 854 C CA . ALA A 1 108 ? -0.314 -0.099 -11.067 1.00 86.81 108 ALA A CA 1
ATOM 855 C C . ALA A 1 108 ? -0.813 1.325 -10.766 1.00 86.81 108 ALA A C 1
ATOM 857 O O . ALA A 1 108 ? -1.921 1.676 -11.166 1.00 86.81 108 ALA A O 1
ATOM 858 N N . LEU A 1 109 ? -0.018 2.138 -10.058 1.00 85.69 109 LEU A N 1
ATOM 859 C CA . LEU A 1 109 ? -0.445 3.437 -9.525 1.00 85.69 109 LEU A CA 1
ATOM 860 C C . LEU A 1 109 ? 0.215 4.654 -10.192 1.00 85.69 109 LEU A C 1
ATOM 862 O O . LEU A 1 109 ? -0.256 5.774 -10.000 1.00 85.69 109 LEU A O 1
ATOM 866 N N . LEU A 1 110 ? 1.291 4.479 -10.956 1.00 86.25 110 LEU A N 1
ATOM 867 C CA . LEU A 1 110 ? 1.951 5.555 -11.693 1.00 86.25 110 LEU A CA 1
ATOM 868 C C . LEU A 1 110 ? 1.608 5.451 -13.176 1.00 86.25 110 LEU A C 1
ATOM 870 O O . LEU A 1 110 ? 1.759 4.404 -13.797 1.00 86.25 110 LEU A O 1
ATOM 874 N N . THR A 1 111 ? 1.151 6.563 -13.746 1.00 84.06 111 THR A N 1
ATOM 875 C CA . THR A 1 111 ? 0.885 6.668 -15.186 1.00 84.06 111 THR A CA 1
ATOM 876 C C . THR A 1 111 ? 2.155 7.084 -15.934 1.00 84.06 111 THR A C 1
ATOM 878 O O . THR A 1 111 ? 3.018 7.730 -15.326 1.00 84.06 111 THR A O 1
ATOM 881 N N . PRO A 1 112 ? 2.293 6.732 -17.229 1.00 86.19 112 PRO A N 1
ATOM 882 C CA . PRO A 1 112 ? 3.428 7.158 -18.037 1.00 86.19 112 PRO A CA 1
ATOM 883 C C . PRO A 1 112 ? 3.624 8.676 -17.998 1.00 86.19 112 PRO A C 1
ATOM 885 O O . PRO A 1 112 ? 2.674 9.452 -18.122 1.00 86.19 112 PRO A O 1
ATOM 888 N N . SER A 1 113 ? 4.871 9.100 -17.836 1.00 86.00 113 SER A N 1
ATOM 889 C CA . SER A 1 113 ? 5.279 10.502 -17.784 1.00 86.00 113 SER A CA 1
ATOM 890 C C . SER A 1 113 ? 6.695 10.670 -18.336 1.00 86.00 113 SER A C 1
ATOM 892 O O . SER A 1 113 ? 7.390 9.692 -18.595 1.00 86.00 113 SER A O 1
ATOM 894 N N . ALA A 1 114 ? 7.170 11.914 -18.434 1.00 85.00 114 ALA A N 1
ATOM 895 C CA . ALA A 1 114 ? 8.556 12.201 -18.817 1.00 85.00 114 ALA A CA 1
ATOM 896 C C . ALA A 1 114 ? 9.606 11.616 -17.846 1.00 85.00 114 ALA A C 1
ATOM 898 O O . ALA A 1 114 ? 10.786 11.558 -18.185 1.00 85.00 114 ALA A O 1
ATOM 899 N N . TYR A 1 115 ? 9.193 11.206 -16.641 1.00 84.00 115 TYR A N 1
ATOM 900 C CA . TYR A 1 115 ? 10.089 10.740 -15.582 1.00 84.00 115 TYR A CA 1
ATOM 901 C C . TYR A 1 115 ? 9.926 9.258 -15.247 1.00 84.00 115 TYR A C 1
ATOM 903 O O . TYR A 1 115 ? 10.826 8.697 -14.637 1.00 84.00 115 TYR A O 1
ATOM 911 N N . TYR A 1 116 ? 8.825 8.623 -15.648 1.00 87.06 116 TYR A N 1
ATOM 912 C CA . TYR A 1 116 ? 8.554 7.220 -15.349 1.00 87.06 116 TYR A CA 1
ATOM 913 C C . TYR A 1 116 ? 7.645 6.613 -16.406 1.00 87.06 116 TYR A C 1
ATOM 915 O O . TYR A 1 116 ? 6.577 7.170 -16.674 1.00 87.06 116 TYR A O 1
ATOM 923 N N . ASP A 1 117 ? 8.019 5.450 -16.925 1.00 86.12 117 ASP A N 1
ATOM 924 C CA . ASP A 1 117 ? 7.161 4.642 -17.781 1.00 86.12 117 ASP A CA 1
ATOM 925 C C . ASP A 1 117 ? 7.009 3.213 -17.221 1.00 86.12 117 ASP A C 1
ATOM 927 O O . ASP A 1 117 ? 7.994 2.463 -17.183 1.00 86.12 117 ASP A O 1
ATOM 931 N N . PRO A 1 118 ? 5.792 2.799 -16.810 1.00 84.81 118 PRO A N 1
ATOM 932 C CA . PRO A 1 118 ? 5.510 1.424 -16.401 1.00 84.81 118 PRO A CA 1
ATOM 933 C C . PRO A 1 118 ? 5.858 0.367 -17.458 1.00 84.81 118 PRO A C 1
ATOM 935 O O . PRO A 1 118 ? 6.097 -0.783 -17.102 1.00 84.81 118 PRO A O 1
ATOM 938 N N . ALA A 1 119 ? 5.884 0.722 -18.748 1.00 85.50 119 ALA A N 1
ATOM 939 C CA . ALA A 1 119 ? 6.249 -0.206 -19.818 1.00 85.50 119 ALA A CA 1
ATOM 940 C C . ALA A 1 119 ? 7.747 -0.567 -19.818 1.00 85.50 119 ALA A C 1
ATOM 942 O O . ALA A 1 119 ? 8.111 -1.646 -20.283 1.00 85.50 119 ALA A O 1
ATOM 943 N N . HIS A 1 120 ? 8.595 0.307 -19.266 1.00 83.94 120 HIS A N 1
ATOM 944 C CA . HIS A 1 120 ? 10.057 0.166 -19.241 1.00 83.94 120 HIS A CA 1
ATOM 945 C C . HIS A 1 120 ? 10.610 -0.175 -17.847 1.00 83.94 120 HIS A C 1
ATOM 947 O O . HIS A 1 120 ? 11.818 -0.317 -17.666 1.00 83.94 120 HIS A O 1
ATOM 953 N N . ASN A 1 121 ? 9.738 -0.326 -16.846 1.00 80.81 121 ASN A N 1
ATOM 954 C CA . ASN A 1 121 ? 10.121 -0.678 -15.484 1.00 80.81 121 ASN A CA 1
ATOM 955 C C . ASN A 1 121 ? 9.318 -1.890 -15.035 1.00 80.81 121 ASN A C 1
ATOM 957 O O . ASN A 1 121 ? 8.112 -1.796 -14.841 1.00 80.81 121 ASN A O 1
ATOM 961 N N . ASP A 1 122 ? 9.972 -3.025 -14.808 1.00 83.31 122 ASP A N 1
ATOM 962 C CA . ASP A 1 122 ? 9.312 -4.146 -14.144 1.00 83.31 122 ASP A CA 1
ATOM 963 C C . ASP A 1 122 ? 9.175 -3.911 -12.622 1.00 83.31 122 ASP A C 1
ATOM 965 O O . ASP A 1 122 ? 9.558 -2.866 -12.071 1.00 83.31 122 ASP A O 1
ATOM 969 N N . PHE A 1 123 ? 8.592 -4.889 -11.922 1.00 81.56 123 PHE A N 1
ATOM 970 C CA . PHE A 1 123 ? 8.441 -4.838 -10.468 1.00 81.56 123 PHE A CA 1
ATOM 971 C C . PHE A 1 123 ? 9.782 -4.589 -9.758 1.00 81.56 123 PHE A C 1
ATOM 973 O O . PHE A 1 123 ? 9.868 -3.765 -8.847 1.00 81.56 123 PHE A O 1
ATOM 980 N N . GLU A 1 124 ? 10.833 -5.319 -10.137 1.00 83.69 124 GLU A N 1
ATOM 981 C CA . GLU A 1 124 ? 12.107 -5.289 -9.422 1.00 83.69 124 GLU A CA 1
ATOM 982 C C . GLU A 1 124 ? 12.847 -3.977 -9.677 1.00 83.69 124 GLU A C 1
ATOM 984 O O . GLU A 1 124 ? 13.358 -3.364 -8.735 1.00 83.69 124 GLU A O 1
ATOM 989 N N . MET A 1 125 ? 12.860 -3.516 -10.929 1.00 83.31 125 MET A N 1
ATOM 990 C CA . MET A 1 125 ? 13.461 -2.250 -11.335 1.00 83.31 125 MET A CA 1
ATOM 991 C C . MET A 1 125 ? 12.820 -1.077 -10.600 1.00 83.31 125 MET A C 1
ATOM 993 O O . MET A 1 125 ? 13.527 -0.310 -9.943 1.00 83.31 125 MET A O 1
ATOM 997 N N . SER A 1 126 ? 11.488 -0.977 -10.636 1.00 81.81 126 SER A N 1
ATOM 998 C CA . SER A 1 126 ? 10.759 0.100 -9.958 1.00 81.81 126 SER A CA 1
ATOM 999 C C . SER A 1 126 ? 10.995 0.068 -8.446 1.00 81.81 126 SER A C 1
ATOM 1001 O O . SER A 1 126 ? 11.411 1.073 -7.861 1.00 81.81 126 SER A O 1
ATOM 1003 N N . HIS A 1 12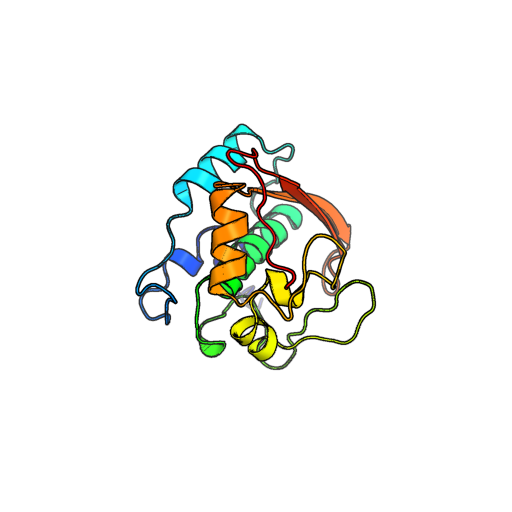7 ? 10.843 -1.098 -7.809 1.00 83.12 127 HIS A N 1
ATOM 1004 C CA . HIS A 1 127 ? 11.051 -1.245 -6.368 1.00 83.12 127 HIS A CA 1
ATOM 1005 C C . HIS A 1 127 ? 12.481 -0.867 -5.956 1.00 83.12 127 HIS A C 1
ATOM 1007 O O . HIS A 1 127 ? 12.691 -0.159 -4.969 1.00 83.12 127 HIS A O 1
ATOM 1013 N N . LYS A 1 128 ? 13.484 -1.282 -6.736 1.00 85.19 128 LYS A N 1
ATOM 1014 C CA . LYS A 1 128 ? 14.895 -0.961 -6.502 1.00 85.19 128 LYS A CA 1
ATOM 1015 C C . LYS A 1 128 ? 15.185 0.5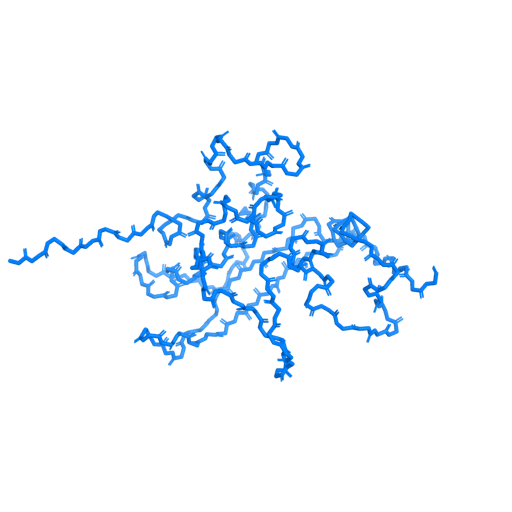27 -6.676 1.00 85.19 128 LYS A C 1
ATOM 1017 O O . LYS A 1 128 ? 15.917 1.076 -5.852 1.00 85.19 128 LYS A O 1
ATOM 1022 N N . SER A 1 129 ? 14.627 1.176 -7.696 1.00 85.38 129 SER A N 1
ATOM 1023 C CA . SER A 1 129 ? 14.803 2.613 -7.932 1.00 85.38 129 SER A CA 1
ATOM 1024 C C . SER A 1 129 ? 14.233 3.437 -6.778 1.00 85.38 129 SER A C 1
ATOM 1026 O O . SER A 1 129 ? 14.968 4.209 -6.158 1.00 85.38 129 SER A O 1
ATOM 1028 N N . PHE A 1 130 ? 12.970 3.208 -6.402 1.00 87.25 130 PHE A N 1
ATOM 1029 C CA . PHE A 1 130 ? 12.338 3.952 -5.308 1.00 87.25 130 PHE A CA 1
ATOM 1030 C C . PHE A 1 130 ? 12.995 3.673 -3.954 1.00 87.25 130 PHE A C 1
ATOM 1032 O O . PHE A 1 130 ? 13.307 4.616 -3.230 1.00 87.25 130 PHE A O 1
ATOM 1039 N N . LYS A 1 131 ? 13.302 2.409 -3.631 1.00 87.38 131 LYS A N 1
ATOM 1040 C CA . LYS A 1 131 ? 13.930 2.041 -2.351 1.00 87.38 131 LYS A CA 1
ATOM 1041 C C . LYS A 1 131 ? 15.369 2.546 -2.217 1.00 87.38 131 LYS A C 1
ATOM 1043 O O . LYS A 1 131 ? 15.821 2.821 -1.110 1.00 87.38 131 LYS A O 1
ATOM 1048 N N . ARG A 1 132 ? 16.121 2.670 -3.316 1.00 87.88 132 ARG A N 1
ATOM 1049 C CA . ARG A 1 132 ? 17.471 3.268 -3.289 1.00 87.88 132 ARG A CA 1
ATOM 1050 C C . ARG A 1 132 ? 17.426 4.780 -3.117 1.00 87.88 132 ARG A C 1
ATOM 1052 O O . ARG A 1 132 ? 18.273 5.315 -2.406 1.00 87.88 132 ARG A O 1
ATOM 1059 N 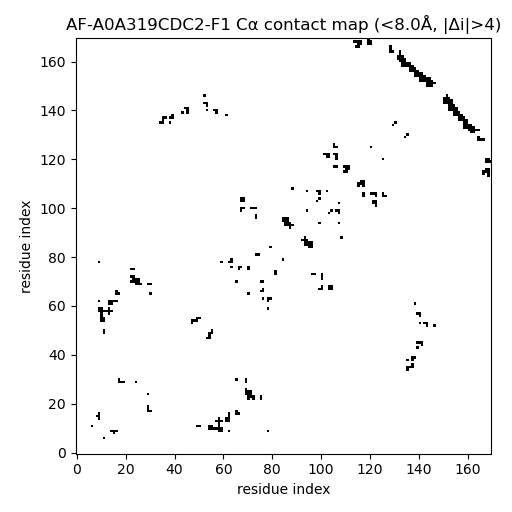N . MET A 1 133 ? 16.477 5.437 -3.781 1.00 91.94 133 MET A N 1
ATOM 1060 C CA . MET A 1 133 ? 16.278 6.882 -3.701 1.00 91.94 133 MET A CA 1
ATOM 1061 C C . MET A 1 133 ? 15.769 7.292 -2.315 1.00 91.94 133 MET A C 1
ATOM 1063 O O . MET A 1 133 ? 16.334 8.187 -1.695 1.00 91.94 133 MET A O 1
ATOM 1067 N N . MET A 1 134 ? 14.740 6.607 -1.812 1.00 92.81 134 MET A N 1
ATOM 1068 C CA . MET A 1 134 ? 14.110 6.849 -0.512 1.00 92.81 134 MET A CA 1
ATOM 1069 C C . MET A 1 134 ? 14.07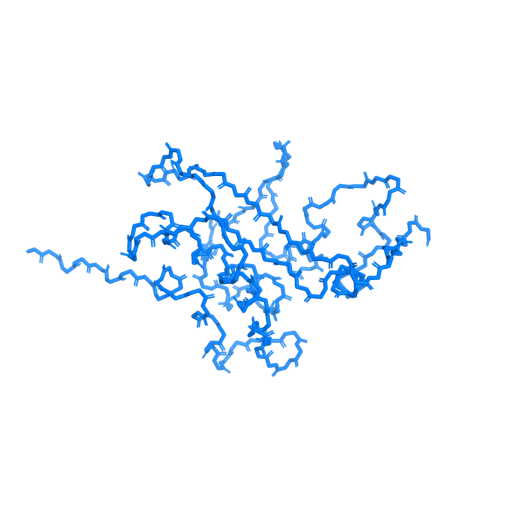4 5.545 0.302 1.00 92.81 134 MET A C 1
ATOM 1071 O O . MET A 1 134 ? 13.089 4.807 0.246 1.00 92.81 134 MET A O 1
ATOM 1075 N N . PRO A 1 135 ? 15.130 5.242 1.083 1.00 91.25 135 PRO A N 1
ATOM 1076 C CA . PRO A 1 135 ? 15.236 3.999 1.859 1.00 91.25 135 PRO A CA 1
ATOM 1077 C C . PRO A 1 135 ? 14.124 3.785 2.887 1.00 91.25 135 PRO A C 1
ATOM 1079 O O . PRO A 1 135 ? 13.858 2.655 3.292 1.00 91.25 135 PRO A O 1
ATOM 1082 N N . THR A 1 136 ? 13.482 4.871 3.310 1.00 92.88 136 THR A N 1
ATOM 1083 C CA . THR A 1 136 ? 12.285 4.855 4.145 1.00 92.88 136 THR A CA 1
ATOM 1084 C C . THR A 1 136 ? 11.224 5.715 3.489 1.00 92.88 136 THR A C 1
ATOM 1086 O O . THR A 1 136 ? 11.497 6.864 3.136 1.00 92.88 136 THR A O 1
ATOM 1089 N N . PHE A 1 137 ? 10.017 5.173 3.378 1.00 93.06 137 PHE A N 1
ATOM 1090 C CA . PHE A 1 137 ? 8.869 5.853 2.797 1.00 93.06 137 PHE A CA 1
ATOM 1091 C C . PHE A 1 137 ? 7.685 5.661 3.739 1.00 93.06 137 PHE A C 1
ATOM 1093 O O . PHE A 1 137 ? 6.948 4.683 3.670 1.00 93.06 137 PHE A O 1
ATOM 1100 N N . ALA A 1 138 ? 7.592 6.546 4.727 1.00 95.94 138 ALA A N 1
ATOM 1101 C CA . ALA A 1 138 ? 6.560 6.483 5.747 1.00 95.94 138 ALA A CA 1
ATOM 1102 C C . ALA A 1 138 ? 5.203 6.886 5.159 1.00 95.94 138 ALA A C 1
ATOM 1104 O O . ALA A 1 138 ? 5.137 7.610 4.164 1.00 95.94 138 ALA A O 1
ATOM 1105 N N . TRP A 1 139 ? 4.131 6.414 5.788 1.00 97.25 139 TRP A N 1
ATOM 1106 C CA . TRP A 1 139 ? 2.752 6.688 5.402 1.00 97.25 139 TRP A CA 1
ATOM 1107 C C . TRP A 1 139 ? 1.894 6.921 6.644 1.00 97.25 139 TRP A C 1
ATOM 1109 O O . TRP A 1 139 ? 2.036 6.193 7.633 1.00 97.25 139 TRP A O 1
ATOM 1119 N N . GLU A 1 140 ? 1.017 7.922 6.599 1.00 98.06 140 GLU A N 1
ATOM 1120 C CA . GLU A 1 140 ? 0.054 8.199 7.670 1.00 98.06 140 GLU A CA 1
ATOM 1121 C C . GLU A 1 140 ? -1.283 8.700 7.121 1.00 98.06 140 GLU A C 1
ATOM 1123 O O . GLU A 1 140 ? -1.335 9.399 6.101 1.00 98.06 140 GLU A O 1
ATOM 1128 N N . VAL A 1 141 ? -2.352 8.401 7.858 1.00 98.62 141 VAL A N 1
ATOM 1129 C CA . VAL A 1 141 ? -3.659 9.041 7.690 1.00 98.62 141 VAL A CA 1
ATOM 1130 C C . VAL A 1 141 ? -3.601 10.410 8.355 1.00 98.62 141 VAL A C 1
ATOM 1132 O O . VAL A 1 141 ? -3.225 10.519 9.520 1.00 98.62 141 VAL A O 1
ATOM 1135 N N . THR A 1 142 ? -3.990 11.461 7.634 1.00 98.44 142 THR A N 1
ATOM 1136 C CA . THR A 1 142 ? -4.031 12.834 8.161 1.00 98.44 142 THR A CA 1
ATOM 1137 C C . THR A 1 142 ? -5.425 13.275 8.583 1.00 98.44 142 THR A C 1
ATOM 1139 O O . THR A 1 142 ? -5.543 14.140 9.439 1.00 98.44 142 THR A O 1
ATOM 1142 N N . GLU A 1 143 ? -6.469 12.730 7.956 1.00 98.06 143 GLU A N 1
ATOM 1143 C CA . GLU A 1 143 ? -7.861 13.106 8.220 1.00 98.06 143 GLU A CA 1
ATOM 1144 C C . GLU A 1 143 ? -8.807 12.010 7.717 1.00 98.06 143 GLU A C 1
ATOM 1146 O O . GLU A 1 143 ? -8.531 11.396 6.688 1.00 98.06 143 GLU A O 1
ATOM 1151 N N . VAL A 1 144 ? -9.926 11.779 8.407 1.00 98.31 144 VAL A N 1
ATOM 1152 C CA . VAL A 1 144 ? -10.995 10.869 7.966 1.00 98.31 144 VAL A CA 1
ATOM 1153 C C . VAL A 1 144 ? -12.282 11.671 7.810 1.00 98.31 144 VAL A C 1
ATOM 1155 O O . VAL A 1 144 ? -12.704 12.350 8.741 1.00 98.31 144 VAL A O 1
ATOM 1158 N N . TYR A 1 145 ? -12.899 11.583 6.635 1.00 98.25 145 TYR A N 1
ATOM 1159 C CA . TYR A 1 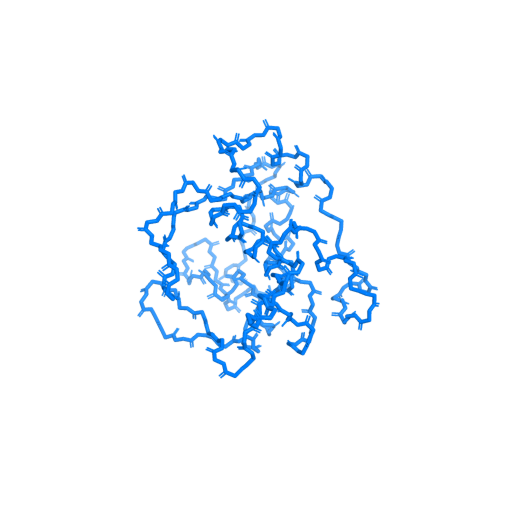145 ? -14.091 12.343 6.254 1.00 98.25 145 TYR A CA 1
ATOM 1160 C C . TYR A 1 145 ? -15.393 11.557 6.434 1.00 98.25 145 TYR A C 1
ATOM 1162 O O . TYR A 1 145 ? -16.449 12.160 6.610 1.00 98.25 145 TYR A O 1
ATOM 1170 N N . SER A 1 146 ? -15.345 10.222 6.385 1.00 98.38 146 SER A N 1
ATOM 1171 C CA . SER A 1 146 ? -16.533 9.374 6.536 1.00 98.38 146 SER A CA 1
ATOM 1172 C C . SER A 1 146 ? -16.213 8.008 7.146 1.00 98.38 146 SER A C 1
ATOM 1174 O O . SER A 1 146 ? -15.087 7.521 7.049 1.00 98.38 146 SER A O 1
ATOM 1176 N N . GLY A 1 147 ? -17.219 7.397 7.779 1.00 96.38 147 GLY A N 1
ATOM 1177 C CA . GLY A 1 147 ? -17.154 6.052 8.356 1.00 96.38 147 GLY A CA 1
ATOM 1178 C C . GLY A 1 147 ? -17.799 4.968 7.483 1.00 96.38 147 GLY A C 1
ATOM 1179 O O . GLY A 1 147 ? -18.342 5.274 6.423 1.00 96.38 147 GLY A O 1
ATOM 1180 N N . PRO A 1 148 ? -17.758 3.696 7.920 1.00 95.50 148 PRO A N 1
ATOM 1181 C CA . PRO A 1 148 ? -18.346 2.573 7.191 1.00 95.50 148 PRO A CA 1
ATOM 1182 C C . PRO A 1 148 ? -19.825 2.796 6.800 1.00 95.50 148 PRO A C 1
ATOM 1184 O O . PRO A 1 148 ? -20.557 3.452 7.544 1.00 95.50 148 PRO A O 1
ATOM 1187 N N . PRO A 1 149 ? -20.287 2.243 5.658 1.00 95.62 149 PRO A N 1
ATOM 1188 C CA . PRO A 1 149 ? -19.583 1.281 4.801 1.00 95.62 149 PRO A CA 1
ATOM 1189 C C . PRO A 1 149 ? -18.551 1.912 3.853 1.00 95.62 149 PRO A C 1
ATOM 1191 O O . PRO A 1 149 ? -17.705 1.198 3.326 1.00 95.62 149 PRO A O 1
ATOM 1194 N N . THR A 1 150 ? -18.580 3.234 3.668 1.00 97.38 150 THR A N 1
ATOM 1195 C CA . THR A 1 150 ? -17.682 3.943 2.746 1.00 97.38 150 THR A CA 1
ATOM 1196 C C . THR A 1 150 ? -16.782 4.892 3.516 1.00 97.38 150 THR A C 1
ATOM 1198 O O . THR A 1 150 ? -17.195 5.984 3.905 1.00 97.38 150 THR A O 1
ATOM 1201 N N . VAL A 1 151 ? -15.526 4.496 3.697 1.00 98.06 151 VAL A N 1
ATOM 1202 C CA . VAL A 1 151 ? -14.521 5.307 4.386 1.00 98.06 151 VAL A CA 1
ATOM 1203 C C . VAL A 1 151 ? -13.762 6.161 3.375 1.00 98.06 151 VAL A C 1
ATOM 1205 O O . VAL A 1 151 ? -13.107 5.641 2.476 1.00 98.06 151 VAL A O 1
ATOM 1208 N N . VAL A 1 152 ? -13.827 7.479 3.542 1.00 98.25 152 VAL A N 1
ATOM 1209 C CA . VAL A 1 152 ? -13.069 8.455 2.754 1.00 98.25 152 VAL A CA 1
ATOM 1210 C C . VAL A 1 152 ? -12.088 9.144 3.689 1.00 98.25 152 VAL A C 1
ATOM 1212 O O . VAL A 1 152 ? -12.462 9.585 4.773 1.00 98.25 152 VAL A O 1
ATOM 1215 N N . PHE A 1 153 ? -10.824 9.235 3.290 1.00 98.38 153 PHE A N 1
ATOM 1216 C CA . PHE A 1 153 ? -9.763 9.773 4.135 1.00 98.38 153 PHE A CA 1
ATOM 1217 C C . PHE A 1 153 ? -8.672 10.448 3.303 1.00 98.38 153 PHE A C 1
ATOM 1219 O O . PHE A 1 153 ? -8.511 10.188 2.111 1.00 98.38 153 PHE A O 1
ATOM 1226 N N . LYS A 1 154 ? -7.911 11.323 3.958 1.00 98.44 154 LYS A N 1
ATOM 1227 C CA . LYS A 1 154 ? -6.716 11.976 3.430 1.00 98.44 154 LYS A CA 1
ATOM 1228 C C . LYS A 1 154 ? -5.485 11.377 4.087 1.00 98.44 154 LYS A C 1
ATOM 1230 O O . LYS A 1 154 ? -5.485 11.093 5.284 1.00 98.44 154 LYS A O 1
ATOM 1235 N N . TRP A 1 155 ? -4.426 11.226 3.309 1.00 98.25 155 TRP A N 1
ATOM 1236 C CA . TRP A 1 155 ? -3.182 10.601 3.737 1.00 98.25 155 TRP A CA 1
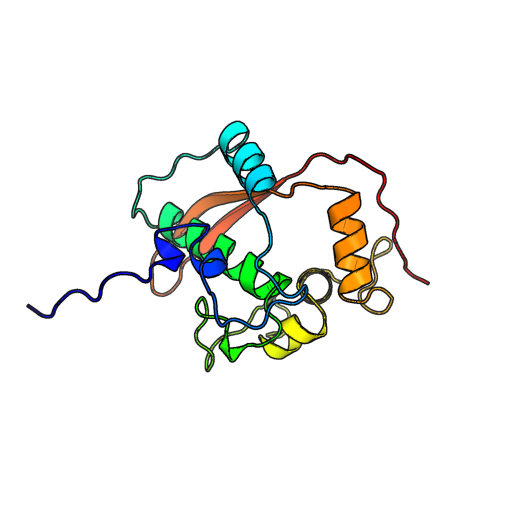ATOM 1237 C C . TRP A 1 155 ? -1.974 11.317 3.134 1.00 98.25 155 TRP A C 1
ATOM 1239 O O . TRP A 1 155 ? -2.112 12.169 2.251 1.00 98.25 155 TRP A O 1
ATOM 1249 N N . ARG A 1 156 ? -0.776 10.969 3.610 1.00 97.38 156 ARG A N 1
ATOM 1250 C CA . ARG A 1 156 ? 0.486 11.364 2.971 1.00 97.38 156 ARG A CA 1
ATOM 1251 C C . ARG A 1 156 ? 1.531 10.256 3.043 1.00 97.38 156 ARG A C 1
ATOM 1253 O O . ARG A 1 156 ? 1.610 9.555 4.048 1.00 97.38 156 ARG A O 1
ATOM 1260 N N . HIS A 1 157 ? 2.372 10.180 2.014 1.00 95.19 157 HIS A N 1
ATOM 1261 C CA . HIS A 1 157 ? 3.681 9.537 2.091 1.00 95.19 157 HIS A CA 1
ATOM 1262 C C . HIS A 1 157 ? 4.783 10.583 2.292 1.00 95.19 157 HIS A C 1
ATOM 1264 O O . HIS A 1 157 ? 4.641 11.727 1.852 1.00 95.19 157 HIS A O 1
ATOM 1270 N N . TRP A 1 158 ? 5.893 10.202 2.925 1.00 95.62 158 TRP A N 1
ATOM 1271 C CA . TRP A 1 158 ? 7.111 11.014 2.946 1.00 95.62 158 TRP A CA 1
ATOM 1272 C C . TRP A 1 158 ? 8.365 10.163 3.155 1.00 95.62 158 TRP A C 1
ATOM 1274 O O . TRP A 1 158 ? 8.326 9.097 3.768 1.00 95.62 158 TRP A O 1
ATOM 1284 N N . GLY A 1 159 ? 9.495 10.661 2.665 1.00 93.06 159 GLY A N 1
ATOM 1285 C CA . GLY A 1 159 ? 10.809 10.050 2.818 1.00 93.06 159 GLY A CA 1
ATOM 1286 C C . GLY A 1 159 ? 11.908 11.080 2.580 1.00 93.06 159 GLY A C 1
ATOM 1287 O O . GLY A 1 159 ? 11.650 12.154 2.035 1.00 93.06 159 GLY A O 1
ATOM 1288 N N . GLU A 1 160 ? 13.123 10.760 3.010 1.00 92.56 160 GLU A N 1
ATOM 1289 C CA . GLU A 1 160 ? 14.319 11.538 2.690 1.00 92.56 160 GLU A CA 1
ATOM 1290 C C . GLU A 1 160 ? 14.965 10.962 1.427 1.00 92.56 160 GLU A C 1
ATOM 1292 O O . GLU A 1 160 ? 15.163 9.747 1.325 1.00 92.56 160 GLU A O 1
ATOM 1297 N N . MET A 1 161 ? 15.279 11.826 0.461 1.00 93.25 161 MET A N 1
ATOM 1298 C CA . MET A 1 161 ? 16.031 11.431 -0.728 1.00 93.25 161 MET A CA 1
ATOM 1299 C C . MET A 1 161 ? 17.502 11.253 -0.351 1.00 93.25 161 MET A C 1
ATOM 1301 O O . MET A 1 161 ? 18.239 12.223 -0.208 1.00 93.25 161 MET A O 1
ATOM 1305 N N . ALA A 1 162 ? 17.928 10.004 -0.184 1.00 92.75 162 ALA A N 1
ATOM 1306 C CA . ALA A 1 162 ? 19.313 9.658 0.128 1.00 92.75 162 ALA A CA 1
ATOM 1307 C C . ALA A 1 162 ? 20.193 9.549 -1.130 1.00 92.75 162 ALA A C 1
ATOM 1309 O O . ALA A 1 162 ? 21.421 9.510 -1.031 1.00 92.75 162 ALA A O 1
ATOM 1310 N N . ARG A 1 163 ? 19.569 9.422 -2.308 1.00 91.50 163 ARG A N 1
ATOM 131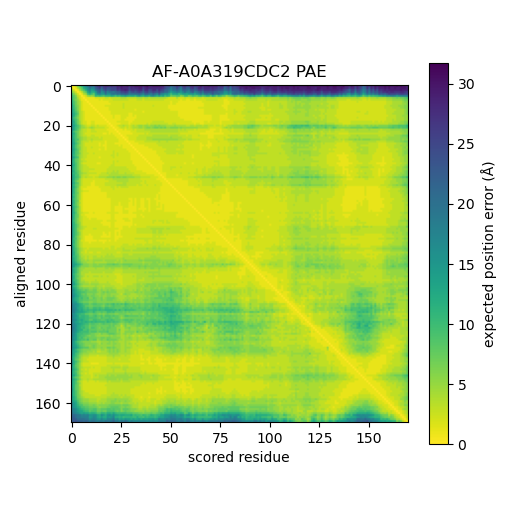1 C CA . ARG A 1 163 ? 20.213 9.313 -3.623 1.00 91.50 163 ARG A CA 1
ATOM 1312 C C . ARG A 1 163 ? 19.333 9.956 -4.685 1.00 91.50 163 ARG A C 1
ATOM 1314 O O . ARG A 1 163 ? 18.128 10.082 -4.480 1.00 91.50 163 ARG A O 1
ATOM 1321 N N . ASP A 1 164 ? 19.930 10.269 -5.828 1.00 90.31 164 ASP A N 1
ATOM 1322 C CA . ASP A 1 164 ? 19.193 10.744 -6.995 1.00 90.31 164 ASP A CA 1
ATOM 1323 C C . ASP A 1 164 ? 18.246 9.670 -7.540 1.00 90.31 164 ASP A C 1
ATOM 1325 O O . ASP A 1 164 ? 18.535 8.466 -7.513 1.00 90.31 164 ASP A O 1
ATOM 1329 N N . TYR A 1 165 ? 17.114 10.130 -8.068 1.00 86.69 165 TYR A N 1
ATOM 1330 C CA . TYR A 1 165 ? 16.239 9.302 -8.879 1.00 86.69 165 TYR A CA 1
ATOM 1331 C C . TYR A 1 165 ? 16.910 8.983 -10.218 1.00 86.69 165 TYR A C 1
ATOM 1333 O O . TYR A 1 165 ? 17.393 9.884 -10.901 1.00 86.69 165 TYR A O 1
ATOM 1341 N N . VAL A 1 166 ? 16.881 7.714 -10.624 1.00 81.62 166 VAL A N 1
ATOM 1342 C CA . VAL A 1 166 ? 17.308 7.287 -11.960 1.00 81.62 166 VAL A CA 1
ATOM 1343 C C . VAL A 1 166 ? 16.130 6.576 -12.615 1.00 81.62 166 VAL A C 1
ATOM 1345 O O . VAL A 1 166 ? 15.772 5.468 -12.212 1.00 81.62 166 VAL A O 1
ATOM 1348 N N . GLY A 1 167 ? 15.503 7.252 -13.578 1.00 74.25 167 GLY A N 1
ATOM 1349 C CA . GLY A 1 167 ? 14.409 6.70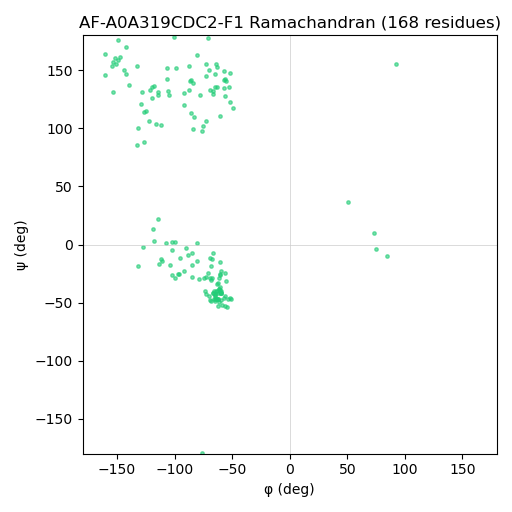6 -14.376 1.00 74.25 167 GLY A CA 1
ATOM 1350 C C . GLY A 1 167 ? 14.935 5.927 -15.578 1.00 74.25 167 GLY A C 1
ATOM 1351 O O . GLY A 1 167 ? 15.912 6.337 -16.203 1.00 74.25 167 GLY A O 1
ATOM 1352 N N . PHE A 1 168 ? 14.270 4.821 -15.899 1.00 73.75 168 PHE A N 1
ATOM 1353 C CA . PHE A 1 168 ? 14.483 4.055 -17.125 1.00 73.75 168 PHE A CA 1
ATOM 1354 C C . PHE A 1 168 ? 13.223 4.210 -17.971 1.00 73.75 168 PHE A C 1
ATOM 1356 O O . PHE A 1 168 ? 12.191 3.637 -17.633 1.00 73.75 168 PHE A O 1
ATOM 1363 N N . ASN A 1 169 ? 13.287 5.053 -19.000 1.00 72.06 169 ASN A N 1
ATOM 1364 C CA . ASN A 1 169 ? 12.136 5.385 -19.851 1.00 72.06 169 ASN A CA 1
ATOM 1365 C C . ASN A 1 169 ? 12.358 4.975 -21.319 1.00 72.06 169 ASN A C 1
ATOM 1367 O O . ASN A 1 169 ? 11.505 5.266 -22.152 1.00 72.06 169 ASN A O 1
ATOM 1371 N N . GLU A 1 170 ? 13.494 4.331 -21.609 1.00 67.06 170 GLU A N 1
ATOM 1372 C CA . GLU A 1 170 ? 13.921 3.795 -22.910 1.00 67.06 170 GLU A CA 1
ATOM 1373 C C . GLU A 1 170 ? 14.664 2.466 -22.709 1.00 67.06 170 GLU A C 1
ATOM 1375 O O . GLU A 1 170 ? 15.350 2.335 -21.662 1.00 67.06 170 GLU A O 1
#

Sequence (170 aa):
MGDAEALPDYVLDPNAVLKDKDAAWRYGAPPDYSNTRAVYERTKKQSHEPGSLPNLVENLVKNWEIEASFKTSLADWRTIDHEKYHVTLNGGPPLSGEYMLKVGTYNALLTPSAYYDPAHNDFEMSHKSFKRMMPTFAWEVTEVYSGPPTVVFKWRHWGEMARDYVGFNE

Nearest PDB structures (foldseek):
  8ysb-assembly1_A  TM=5.596E-01  e=1.388E+00  Micromonospora chersina

Mean predicted aligned error: 4.56 Å

Solvent-accessible surface area (backbone atoms only — not comparable to full-atom values): 10278 Å² total; per-residue (Å²): 130,80,78,76,75,75,77,61,58,40,36,77,32,57,61,42,65,62,67,57,82,87,54,56,34,73,80,78,51,71,80,89,52,64,67,35,50,53,51,34,74,75,65,58,93,68,84,66,55,88,83,36,68,61,33,27,52,39,13,34,51,50,28,38,52,50,39,55,74,35,40,74,44,74,90,65,42,80,79,55,54,89,91,75,52,64,49,67,58,97,87,48,74,76,40,45,64,68,56,32,60,70,40,21,60,65,44,68,72,46,71,73,52,102,67,41,26,49,93,58,32,54,46,65,58,48,52,51,42,51,44,58,15,26,76,36,68,28,74,48,57,76,48,71,80,43,60,83,97,61,70,42,70,44,67,50,75,50,60,60,76,78,42,78,82,73,68,49,76,121

Organism: NCBI:txid1448315

InterPro domains:
  IPR053218 Pathogen-related defense protein [PTHR31723] (20-168)

pLDDT: mean 91.69, std 9.49, range [40.66, 98.62]

Foldseek 3Di:
DPPPPDPDVLLQALCVLLPDPPFAWPVNHQDDCPVLVVCCVVDPPDDDDRPDPQSSVFSLVSLQLSCLLTTLDPVSRPSDDQVDDWDDEPNDDTDHSNNSSFAHPCLVHDDDDPFEDSVQAGSVRVVVQCCLQFVHKHKGWDAWDDDPPDTDTDMDIDGHGPDDGDYGPD

Secondary structure (DSSP, 8-state):
----PPPPHHHH-TTGGGG-SSS-BTTSS----HHHHHHHHHH-S--PPTTSHHHHHHHHHHHHHHHHHHBS-GGG-TTS-TTT--B-STT---B-HHHHHHH-HHHHH----SS--TTT--HHHHHHHHHHH-S--EEEEEEE---TTS--EEEEEE----S-------